Protein AF-A0A212PM06-F1 (afdb_monomer)

pLDDT: mean 81.83, std 13.82, range [41.91, 93.0]

Foldseek 3Di:
DAFQFFQPDPVSVVVLVVLCVVVVWDWDWDFPPPPDVGTTTIDGPPVCNVVSVVSVVVVVDPDDD

Nearest PDB structures (foldseek):
  3ab4-assembly1_C  TM=5.515E-01  e=7.044E-02  Corynebacterium glutamicum
  3c1m-assembly3_C  TM=6.068E-01  e=1.813E-01  Methanocaldococcus jannaschii
  2zho-assembly3_F  TM=5.557E-01  e=1.695E-01  Thermus thermophilus
  2dql-assembly1_B  TM=4.306E-01  e=4.391E-02  Nostoc sp. PCC 7120 = FACHB-418
  3ab4-assembly3_J  TM=5.850E-01  e=8.570E-01  Corynebacterium glutamicum

Sequence (65 aa):
MVFFYDPKDDADLTRVEGVLHKGGIEYFLRREPAGGPGRLQVCVAEEDVPEAHRLVETSESPGRP

Solvent-accessible surface area (backbone atoms only — not comparable to full-atom values): 3874 Å² total; per-residue (Å²): 110,39,88,71,44,75,42,89,46,72,70,49,40,54,48,52,52,52,44,31,54,74,69,71,47,70,72,45,79,46,54,50,54,85,91,57,99,35,52,52,28,39,21,26,40,72,87,46,46,69,56,51,50,50,46,53,54,50,72,72,48,86,72,80,135

Radius of gyration: 12.29 Å; Cα contacts (8 Å, |Δi|>4): 83; chains: 1; bounding box: 22×23×46 Å

Secondary structure (DSSP, 8-state):
-EEEE--SSHHHHHHHHHHHHHTT--EEEEEESTTSSPEEEEEE-TTTHHHHHHHHHHHH-----

Mean predicted aligned error: 6.45 Å

Structure (mmCIF, N/CA/C/O backbone):
data_AF-A0A212PM06-F1
#
_entry.id   AF-A0A212PM06-F1
#
loop_
_atom_site.group_PDB
_atom_site.id
_atom_site.type_symbol
_atom_site.label_atom_id
_atom_site.label_alt_id
_atom_site.label_comp_id
_atom_site.label_asym_id
_atom_site.label_entity_id
_atom_site.label_seq_id
_atom_site.pdbx_PDB_ins_code
_atom_site.Cartn_x
_atom_site.Cartn_y
_atom_site.Cartn_z
_atom_site.occupancy
_atom_site.B_iso_or_equiv
_atom_site.auth_seq_id
_atom_site.auth_comp_id
_atom_site.auth_asym_id
_atom_site.auth_atom_id
_atom_site.pdbx_PDB_model_num
ATOM 1 N N . MET A 1 1 ? -4.034 10.670 -7.429 1.00 81.88 1 MET A N 1
ATOM 2 C CA . MET A 1 1 ? -3.237 9.558 -6.876 1.00 81.88 1 MET A CA 1
ATOM 3 C C . MET A 1 1 ? -1.773 9.953 -6.907 1.00 81.88 1 MET A C 1
ATOM 5 O O . MET A 1 1 ? -1.313 10.414 -7.948 1.00 81.88 1 MET A O 1
ATOM 9 N N . VAL A 1 2 ? -1.084 9.828 -5.778 1.00 89.94 2 VAL A N 1
ATOM 10 C CA . VAL A 1 2 ? 0.319 10.211 -5.567 1.00 89.94 2 VAL A CA 1
ATOM 11 C C . VAL A 1 2 ? 1.147 8.973 -5.237 1.00 89.94 2 VAL A C 1
ATOM 13 O O . VAL A 1 2 ? 0.600 7.990 -4.737 1.00 89.94 2 VAL A O 1
ATOM 16 N N . PHE A 1 3 ? 2.446 9.008 -5.541 1.00 88.94 3 PHE A N 1
ATOM 17 C CA . PHE A 1 3 ? 3.362 7.922 -5.192 1.00 88.94 3 PHE A CA 1
ATOM 18 C C . PHE A 1 3 ? 3.371 7.710 -3.675 1.00 88.94 3 PHE A C 1
ATOM 20 O O . PHE A 1 3 ? 3.546 8.663 -2.917 1.00 88.94 3 PHE A O 1
ATOM 27 N N . PHE A 1 4 ? 3.186 6.461 -3.261 1.00 89.56 4 PHE A N 1
ATOM 28 C CA . PHE A 1 4 ? 3.121 6.057 -1.862 1.00 89.56 4 PHE A CA 1
ATOM 29 C C . PHE A 1 4 ? 4.248 5.093 -1.501 1.00 89.56 4 PHE A C 1
ATOM 31 O O . PHE A 1 4 ? 4.917 5.289 -0.490 1.00 89.56 4 PHE A O 1
ATOM 38 N N . TYR A 1 5 ? 4.475 4.063 -2.320 1.00 88.06 5 TYR A N 1
ATOM 39 C CA . TYR A 1 5 ? 5.414 2.998 -1.979 1.00 88.06 5 TYR A CA 1
ATOM 40 C C . TYR A 1 5 ? 6.067 2.374 -3.220 1.00 88.06 5 TYR A C 1
ATOM 42 O O . TYR A 1 5 ? 5.399 2.156 -4.229 1.00 88.06 5 TYR A O 1
ATOM 50 N N . ASP A 1 6 ?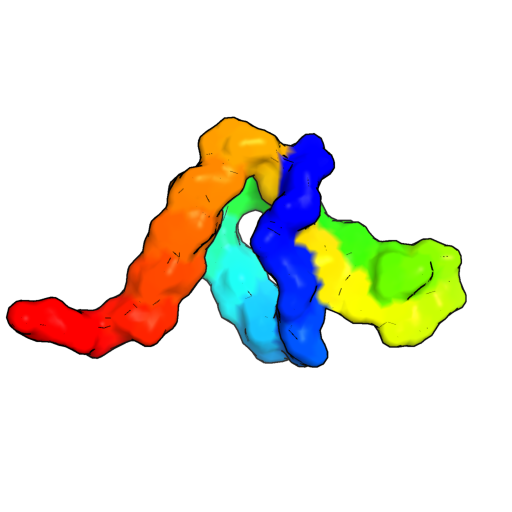 7.363 2.056 -3.141 1.00 88.00 6 ASP A N 1
ATOM 51 C CA . ASP A 1 6 ? 8.106 1.295 -4.162 1.00 88.00 6 ASP A CA 1
ATOM 52 C C . ASP A 1 6 ? 8.376 -0.121 -3.629 1.00 88.00 6 ASP A C 1
ATOM 54 O O . ASP A 1 6 ? 9.339 -0.316 -2.879 1.00 88.00 6 ASP A O 1
ATOM 58 N N . PRO A 1 7 ? 7.518 -1.108 -3.940 1.00 86.12 7 PRO A N 1
ATOM 59 C CA . PRO A 1 7 ? 7.740 -2.484 -3.535 1.00 86.12 7 PRO A CA 1
ATOM 60 C C . PRO A 1 7 ? 8.997 -3.059 -4.183 1.00 86.12 7 PRO A C 1
ATOM 62 O O . PRO A 1 7 ? 9.257 -2.904 -5.380 1.00 86.12 7 PRO A O 1
ATOM 65 N N . LYS A 1 8 ? 9.780 -3.767 -3.368 1.00 83.88 8 LYS A N 1
ATOM 66 C CA . LYS A 1 8 ? 11.062 -4.342 -3.805 1.00 83.88 8 LYS A CA 1
ATOM 67 C C . LYS A 1 8 ? 10.878 -5.609 -4.640 1.00 83.88 8 LYS A C 1
ATOM 69 O O . LYS A 1 8 ? 11.657 -5.827 -5.566 1.00 83.88 8 LYS A O 1
ATOM 74 N N . ASP A 1 9 ? 9.836 -6.384 -4.332 1.00 84.56 9 ASP A N 1
ATOM 75 C CA . ASP A 1 9 ? 9.511 -7.689 -4.916 1.00 84.56 9 ASP A CA 1
ATOM 76 C C . ASP A 1 9 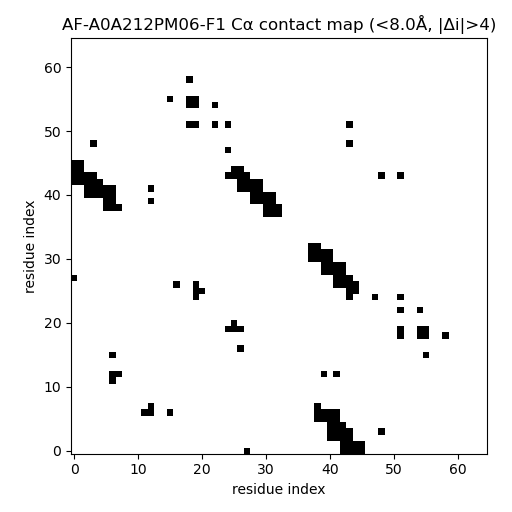? 7.988 -7.937 -4.893 1.00 84.56 9 ASP A C 1
ATOM 78 O O . ASP A 1 9 ? 7.247 -7.267 -4.169 1.00 84.56 9 ASP A O 1
ATOM 82 N N . ASP A 1 10 ? 7.505 -8.948 -5.622 1.00 85.19 10 ASP A N 1
ATOM 83 C CA . ASP A 1 10 ? 6.073 -9.295 -5.688 1.00 85.19 10 ASP A CA 1
ATOM 84 C C . ASP A 1 10 ? 5.456 -9.641 -4.319 1.00 85.19 10 ASP A C 1
ATOM 86 O O . ASP A 1 10 ? 4.278 -9.375 -4.071 1.00 85.19 10 ASP A O 1
ATOM 90 N N . ALA A 1 11 ? 6.245 -10.212 -3.402 1.00 88.00 11 ALA A N 1
ATOM 91 C CA . ALA A 1 11 ? 5.792 -10.524 -2.045 1.00 88.00 11 ALA A CA 1
ATOM 92 C C . ALA A 1 11 ? 5.515 -9.257 -1.221 1.00 88.00 11 ALA A C 1
ATOM 94 O O . ALA A 1 11 ? 4.554 -9.201 -0.452 1.00 88.00 11 ALA A O 1
ATOM 95 N N . ASP A 1 12 ? 6.353 -8.240 -1.405 1.00 86.88 12 ASP A N 1
ATOM 96 C CA . ASP A 1 12 ? 6.251 -6.947 -0.736 1.00 86.88 12 ASP A CA 1
ATOM 97 C C . ASP A 1 12 ? 5.067 -6.149 -1.293 1.00 86.88 12 ASP A C 1
ATOM 99 O O . ASP A 1 12 ? 4.238 -5.641 -0.539 1.00 86.88 12 ASP A O 1
ATOM 103 N N . LEU A 1 13 ? 4.904 -6.170 -2.620 1.00 89.00 13 LEU A N 1
ATOM 104 C CA . LEU A 1 13 ? 3.725 -5.640 -3.298 1.00 89.00 13 LEU A CA 1
ATOM 105 C C . LEU A 1 13 ? 2.439 -6.281 -2.754 1.00 89.00 13 LEU A C 1
ATOM 107 O O . LEU A 1 13 ? 1.576 -5.571 -2.246 1.00 89.00 13 LEU A O 1
ATOM 111 N N . THR A 1 14 ? 2.353 -7.615 -2.754 1.00 90.25 14 THR A N 1
ATOM 112 C CA . THR A 1 14 ? 1.172 -8.351 -2.262 1.00 90.25 14 THR A CA 1
ATOM 113 C C . THR A 1 14 ? 0.847 -7.998 -0.807 1.00 90.25 14 THR A C 1
ATOM 115 O O . THR A 1 14 ? -0.321 -7.902 -0.419 1.00 90.25 14 THR A O 1
ATOM 118 N N . ARG A 1 15 ? 1.877 -7.794 0.024 1.00 90.06 15 ARG A N 1
ATOM 119 C CA . ARG A 1 15 ? 1.702 -7.377 1.417 1.00 90.06 15 ARG A CA 1
ATOM 120 C C . ARG A 1 15 ? 1.083 -5.987 1.504 1.00 90.06 15 ARG A C 1
ATOM 122 O O . ARG A 1 15 ? 0.092 -5.828 2.215 1.00 90.06 15 ARG A O 1
ATOM 129 N N . VAL A 1 16 ? 1.654 -5.007 0.807 1.00 90.12 16 VAL A N 1
ATOM 130 C CA . VAL A 1 16 ? 1.170 -3.620 0.821 1.00 90.12 16 VAL A CA 1
ATOM 131 C C . VAL A 1 16 ? -0.249 -3.543 0.264 1.00 90.12 16 VAL A C 1
ATOM 133 O O . VAL A 1 16 ? -1.114 -2.960 0.910 1.00 90.12 16 VAL A O 1
ATOM 136 N N . GLU A 1 17 ? -0.531 -4.219 -0.850 1.00 91.88 17 GLU A N 1
ATOM 137 C CA . GLU A 1 17 ? -1.884 -4.347 -1.404 1.00 91.88 17 GLU A CA 1
ATOM 138 C C . GLU A 1 17 ? -2.871 -4.909 -0.373 1.00 91.88 17 GLU A C 1
ATOM 140 O O . GLU A 1 17 ? -3.947 -4.351 -0.163 1.00 91.88 17 GLU A O 1
ATOM 145 N N . GLY A 1 18 ? -2.492 -5.978 0.334 1.00 92.00 18 GLY A N 1
ATOM 146 C CA . GLY A 1 18 ? -3.327 -6.578 1.373 1.00 92.00 18 GLY A CA 1
ATOM 147 C C . GLY A 1 18 ? -3.582 -5.652 2.565 1.00 92.00 18 GLY A C 1
ATOM 148 O O . GLY A 1 18 ? -4.669 -5.686 3.140 1.00 92.00 18 GLY A O 1
ATOM 149 N N . VAL A 1 19 ? -2.605 -4.826 2.942 1.00 91.75 19 VAL A N 1
ATOM 150 C CA . VAL A 1 19 ? -2.741 -3.836 4.020 1.00 91.75 19 VAL A CA 1
ATOM 151 C C . VAL A 1 19 ? -3.676 -2.701 3.601 1.00 91.75 19 VAL A C 1
ATOM 153 O O . VAL A 1 19 ? -4.612 -2.393 4.338 1.00 91.75 19 VAL A O 1
ATOM 156 N N . LEU A 1 20 ? -3.474 -2.136 2.408 1.00 90.94 20 LEU A N 1
ATOM 157 C CA . LEU A 1 20 ? -4.313 -1.066 1.863 1.00 90.94 20 LEU A CA 1
ATOM 158 C C . LEU A 1 20 ? -5.752 -1.547 1.668 1.00 90.94 20 LEU A C 1
ATOM 160 O O . LEU A 1 20 ? -6.689 -0.896 2.123 1.00 90.94 20 LEU A O 1
ATOM 164 N N . HIS A 1 21 ? -5.930 -2.745 1.107 1.00 91.56 21 HIS A N 1
ATOM 165 C CA . HIS A 1 21 ? -7.252 -3.319 0.896 1.00 91.56 21 HIS A CA 1
ATOM 166 C C . HIS A 1 21 ? -7.989 -3.592 2.215 1.00 91.56 21 HIS A C 1
ATOM 168 O O . HIS A 1 21 ? -9.169 -3.265 2.335 1.00 91.56 21 HIS A O 1
ATOM 174 N N . LYS A 1 22 ? -7.303 -4.132 3.235 1.00 89.75 22 LYS A N 1
ATOM 175 C CA . LYS A 1 22 ? -7.883 -4.316 4.580 1.00 89.75 22 LYS A CA 1
ATOM 176 C C . LYS A 1 22 ? -8.230 -2.994 5.261 1.00 89.75 22 LYS A C 1
ATOM 178 O O . LYS A 1 22 ? -9.181 -2.958 6.035 1.00 89.75 22 LYS A O 1
ATOM 183 N N . GLY A 1 23 ? -7.464 -1.943 4.983 1.00 88.00 23 GLY A N 1
ATOM 184 C CA . GLY A 1 23 ? -7.736 -0.584 5.441 1.00 88.00 23 GLY A CA 1
ATOM 185 C C . GLY A 1 23 ? -8.862 0.125 4.693 1.00 88.00 23 GLY A C 1
ATOM 186 O O . GLY A 1 23 ? -9.259 1.204 5.112 1.00 88.00 23 GLY A O 1
ATOM 187 N N . GLY A 1 24 ? -9.376 -0.457 3.604 1.00 92.38 24 GLY A N 1
ATOM 188 C CA . GLY A 1 24 ? -10.366 0.192 2.743 1.00 92.38 24 GLY A CA 1
ATOM 189 C C . GLY A 1 24 ? -9.792 1.322 1.884 1.00 92.38 24 GLY A C 1
ATOM 190 O O . GLY A 1 24 ? -10.558 2.151 1.408 1.00 92.38 24 GLY A O 1
ATOM 191 N N . ILE A 1 25 ? -8.472 1.357 1.686 1.00 92.75 25 ILE A N 1
ATOM 192 C CA . ILE A 1 25 ? -7.783 2.389 0.909 1.00 92.75 25 ILE A CA 1
ATOM 193 C C . ILE A 1 25 ? -7.688 1.953 -0.550 1.00 92.75 25 ILE A C 1
ATOM 195 O O . ILE A 1 25 ? -7.177 0.871 -0.859 1.00 92.75 25 ILE A O 1
ATOM 199 N N . GLU A 1 26 ? -8.144 2.816 -1.455 1.00 91.44 26 GLU A N 1
ATOM 200 C CA . GLU A 1 26 ? -7.969 2.612 -2.889 1.00 91.44 26 GLU A CA 1
ATOM 201 C C . GLU A 1 26 ? -6.518 2.886 -3.302 1.00 91.44 26 GLU A C 1
ATOM 203 O O . GLU A 1 26 ? -5.932 3.931 -3.004 1.00 91.44 26 GLU A O 1
ATOM 208 N N . TYR A 1 27 ? -5.932 1.936 -4.027 1.00 89.75 27 TYR A N 1
ATOM 209 C CA . TYR A 1 27 ? -4.555 2.006 -4.496 1.00 89.75 27 TYR A CA 1
ATOM 210 C C . TYR A 1 27 ? -4.460 1.695 -5.989 1.00 89.75 27 TYR A C 1
ATOM 212 O O . TYR A 1 27 ? -5.325 1.050 -6.579 1.00 89.75 27 TYR A O 1
ATOM 220 N N . PHE A 1 28 ? -3.381 2.159 -6.611 1.00 90.31 28 PHE A N 1
ATOM 221 C CA . PHE A 1 28 ? -3.118 1.994 -8.030 1.00 90.31 28 PHE A CA 1
ATOM 222 C C . PHE A 1 28 ? -1.663 1.622 -8.271 1.00 90.31 28 PHE A C 1
ATOM 224 O O . PHE A 1 28 ? -0.758 2.225 -7.700 1.00 90.31 28 PHE A O 1
ATOM 231 N N . LEU A 1 29 ? -1.430 0.655 -9.154 1.00 87.94 29 LEU A N 1
ATOM 232 C CA . LEU A 1 29 ? -0.086 0.212 -9.503 1.00 87.94 29 LEU A CA 1
ATOM 233 C C . LEU A 1 29 ? 0.378 0.898 -10.784 1.00 87.94 29 LEU A C 1
ATOM 235 O O . LEU A 1 29 ? -0.221 0.743 -11.850 1.00 87.94 29 LEU A O 1
ATOM 239 N N . ARG A 1 30 ? 1.476 1.645 -10.693 1.00 84.12 30 ARG A N 1
ATOM 240 C CA . ARG A 1 30 ? 2.119 2.304 -11.828 1.00 84.12 30 ARG A CA 1
ATOM 241 C C . ARG A 1 30 ? 3.453 1.632 -12.119 1.00 84.12 30 ARG A C 1
ATOM 243 O O . ARG A 1 30 ? 4.289 1.513 -11.239 1.00 84.12 30 ARG A O 1
ATOM 250 N N . ARG A 1 31 ? 3.678 1.193 -13.355 1.00 76.94 31 ARG A N 1
ATOM 251 C CA . ARG A 1 31 ? 4.955 0.588 -13.764 1.00 76.94 31 ARG A CA 1
ATOM 252 C C . ARG A 1 31 ? 5.877 1.672 -1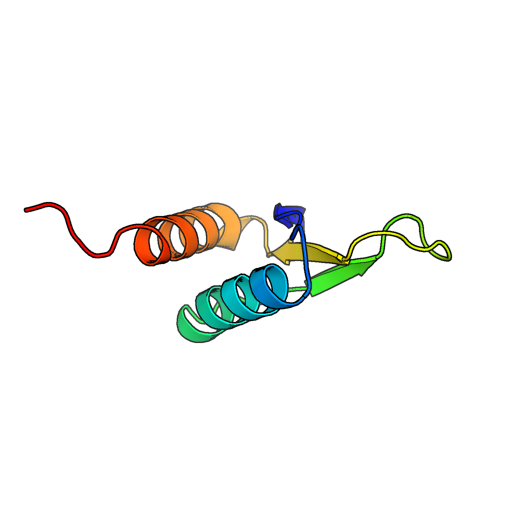4.321 1.00 76.94 31 ARG A C 1
ATOM 254 O O . ARG A 1 31 ? 5.499 2.325 -15.295 1.00 76.94 31 ARG A O 1
ATOM 261 N N . GLU A 1 32 ? 7.060 1.858 -13.733 1.00 65.88 32 GLU A N 1
ATOM 262 C CA . GLU A 1 32 ? 8.029 2.865 -14.196 1.00 65.88 32 GLU A CA 1
ATOM 263 C C . GLU A 1 32 ? 9.438 2.271 -14.411 1.00 65.88 32 GLU A C 1
ATOM 265 O O . GLU A 1 32 ? 9.967 1.631 -13.500 1.00 65.88 32 GLU A O 1
ATOM 270 N N . PRO A 1 33 ? 10.065 2.454 -15.598 1.00 59.50 33 PRO A N 1
ATOM 271 C CA . PRO A 1 33 ? 9.575 3.203 -16.759 1.00 59.50 33 PRO A CA 1
ATOM 272 C C . PRO A 1 33 ? 8.449 2.476 -17.506 1.00 59.50 33 PRO A C 1
ATOM 274 O O . PRO A 1 33 ? 8.419 1.245 -17.587 1.00 59.50 33 PRO A O 1
ATOM 277 N N . ALA A 1 34 ? 7.536 3.260 -18.084 1.00 53.47 34 ALA A N 1
ATOM 278 C CA . ALA A 1 34 ? 6.475 2.765 -18.951 1.00 53.47 34 ALA A CA 1
ATOM 279 C C . ALA A 1 34 ? 7.095 2.019 -20.150 1.00 53.47 34 ALA A C 1
ATOM 281 O O . ALA A 1 34 ? 7.592 2.639 -21.087 1.00 53.47 34 ALA A O 1
ATOM 282 N N . GLY A 1 35 ? 7.111 0.683 -20.090 1.00 53.00 35 GLY A N 1
ATOM 283 C CA . GLY A 1 35 ? 7.651 -0.187 -21.143 1.00 53.00 35 GLY A CA 1
ATOM 284 C C . GLY A 1 35 ? 9.010 -0.845 -20.860 1.00 53.00 35 GLY A C 1
ATOM 285 O O . GLY A 1 35 ? 9.527 -1.517 -21.747 1.00 53.00 35 GLY A O 1
ATOM 286 N N . GLY A 1 36 ? 9.589 -0.694 -19.662 1.00 57.22 36 GLY A N 1
ATOM 287 C CA . GLY A 1 36 ? 10.809 -1.412 -19.254 1.00 57.22 36 GLY A CA 1
ATOM 288 C C . GLY A 1 36 ? 10.558 -2.517 -18.214 1.00 57.22 36 GLY A C 1
ATOM 289 O O . GLY A 1 36 ? 9.419 -2.693 -17.776 1.00 57.22 36 GLY A O 1
ATOM 290 N N . PRO A 1 37 ? 11.610 -3.219 -17.739 1.00 58.72 37 PRO A N 1
ATOM 291 C CA . PRO A 1 37 ? 11.565 -4.103 -16.561 1.00 58.72 37 PRO A CA 1
ATOM 292 C C . PRO A 1 37 ? 11.438 -3.290 -15.254 1.00 58.72 37 PRO A C 1
ATOM 294 O O . PRO A 1 37 ? 12.098 -3.560 -14.255 1.00 58.72 37 PRO A O 1
ATOM 297 N N . GLY A 1 38 ? 10.648 -2.220 -15.306 1.00 62.84 38 GLY A N 1
ATOM 298 C CA . GLY A 1 38 ? 10.430 -1.278 -14.229 1.00 62.84 38 GLY A CA 1
ATOM 299 C C . GLY A 1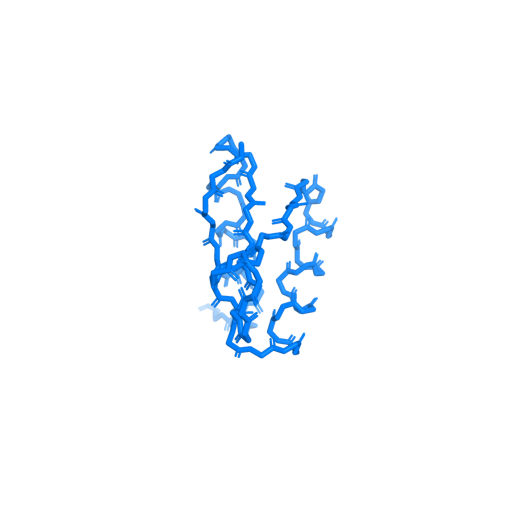 38 ? 9.628 -1.898 -13.099 1.00 62.84 38 GLY A C 1
ATOM 300 O O . GLY A 1 38 ? 8.723 -2.707 -13.336 1.00 62.84 38 GLY A O 1
ATOM 301 N N . ARG A 1 39 ? 9.958 -1.500 -11.872 1.00 69.19 39 ARG A N 1
ATOM 302 C CA . ARG A 1 39 ? 9.236 -1.929 -10.676 1.00 69.19 39 ARG A CA 1
ATOM 303 C C . ARG A 1 39 ? 7.827 -1.343 -10.692 1.00 69.19 39 ARG A C 1
ATOM 305 O O . ARG A 1 39 ? 7.572 -0.291 -11.286 1.00 69.19 39 ARG A O 1
ATOM 312 N N . LEU A 1 40 ? 6.895 -2.085 -10.106 1.00 83.81 40 LEU A N 1
ATOM 313 C CA . LEU A 1 40 ? 5.558 -1.572 -9.845 1.00 83.81 40 LEU A CA 1
ATOM 314 C C . LEU A 1 40 ? 5.673 -0.609 -8.672 1.00 83.81 40 LEU A C 1
ATOM 316 O O . LEU A 1 40 ? 6.319 -0.935 -7.694 1.00 83.81 40 LEU A O 1
ATOM 320 N N . GLN A 1 41 ? 5.063 0.556 -8.786 1.00 86.94 41 GLN A N 1
ATOM 321 C CA . GLN A 1 41 ? 4.965 1.556 -7.738 1.00 86.94 41 GLN A CA 1
ATOM 322 C C . GLN A 1 41 ? 3.515 1.624 -7.288 1.00 86.94 41 GLN A C 1
ATOM 324 O O . GLN A 1 41 ? 2.606 1.646 -8.120 1.00 86.94 41 GLN A O 1
ATOM 329 N N . VAL A 1 42 ? 3.296 1.668 -5.983 1.00 90.06 42 VAL A N 1
ATOM 330 C CA . VAL A 1 42 ? 1.975 1.827 -5.388 1.00 90.06 42 VAL A CA 1
ATOM 331 C C . VAL A 1 42 ? 1.697 3.314 -5.239 1.00 90.06 42 VAL A C 1
ATOM 333 O O . VAL A 1 42 ? 2.466 4.049 -4.617 1.00 90.06 42 VAL A O 1
ATOM 336 N N . CYS A 1 43 ? 0.580 3.752 -5.801 1.00 91.56 43 CYS A N 1
ATOM 337 C CA . CYS A 1 43 ? 0.048 5.096 -5.666 1.00 91.56 43 CYS A CA 1
ATOM 338 C C . CYS A 1 43 ? -1.292 5.040 -4.928 1.00 91.56 43 CYS A C 1
ATOM 340 O O . CYS A 1 43 ? -2.108 4.174 -5.223 1.00 91.56 43 CYS A O 1
ATOM 342 N N . VAL A 1 44 ? -1.557 5.981 -4.026 1.00 92.19 44 VAL A N 1
ATOM 343 C CA . VAL A 1 44 ? -2.847 6.100 -3.310 1.00 92.19 44 VAL A CA 1
ATOM 344 C C . VAL A 1 44 ? -3.417 7.508 -3.486 1.00 92.19 44 VAL A C 1
ATOM 346 O O . VAL A 1 44 ? -2.766 8.372 -4.086 1.00 92.19 44 VAL A O 1
ATOM 349 N N . ALA A 1 45 ? -4.650 7.766 -3.052 1.00 93.00 45 ALA A N 1
ATOM 350 C CA . ALA A 1 45 ? -5.159 9.136 -3.010 1.00 93.00 45 ALA A CA 1
ATOM 351 C C . ALA A 1 45 ? -4.350 9.970 -2.002 1.00 93.00 45 ALA A C 1
ATOM 353 O O . ALA A 1 45 ? -3.916 9.456 -0.980 1.00 93.00 45 ALA A O 1
ATOM 354 N N . GLU A 1 46 ? -4.118 11.254 -2.291 1.00 92.75 46 GLU A N 1
ATOM 355 C CA . GLU A 1 46 ? -3.316 12.121 -1.410 1.00 92.75 46 GLU A CA 1
ATOM 356 C C . GLU A 1 46 ? -3.902 12.202 0.011 1.00 92.75 46 GLU A C 1
ATOM 358 O O . GLU A 1 46 ? -3.156 12.220 0.987 1.00 92.75 46 GLU A O 1
ATOM 363 N N . GLU A 1 47 ? -5.232 12.163 0.121 1.00 92.50 47 GLU A N 1
ATOM 364 C CA . GLU A 1 47 ? -5.968 12.128 1.390 1.00 92.50 47 GLU A CA 1
ATOM 365 C C . GLU A 1 47 ? -5.736 10.844 2.202 1.00 92.50 47 GLU A C 1
ATOM 367 O O . GLU A 1 47 ? -5.709 10.896 3.431 1.00 92.50 47 GLU A O 1
ATOM 372 N N . ASP A 1 48 ? -5.492 9.721 1.524 1.00 92.56 48 ASP A N 1
ATOM 373 C CA . ASP A 1 48 ? -5.294 8.411 2.144 1.00 92.56 48 ASP A CA 1
ATOM 374 C C . ASP A 1 48 ? -3.829 8.120 2.478 1.00 92.56 48 ASP A C 1
ATOM 376 O O . ASP A 1 48 ? -3.556 7.223 3.271 1.00 92.56 48 ASP A O 1
ATOM 380 N N . VAL A 1 49 ? -2.871 8.875 1.923 1.00 90.19 49 VAL A N 1
ATOM 381 C CA . VAL A 1 49 ? -1.430 8.734 2.218 1.00 90.19 49 VAL A CA 1
ATOM 382 C C . VAL A 1 49 ? -1.133 8.593 3.716 1.00 90.19 49 VAL A C 1
ATOM 384 O O . VAL A 1 49 ? -0.430 7.644 4.073 1.00 90.19 49 VAL A O 1
ATOM 387 N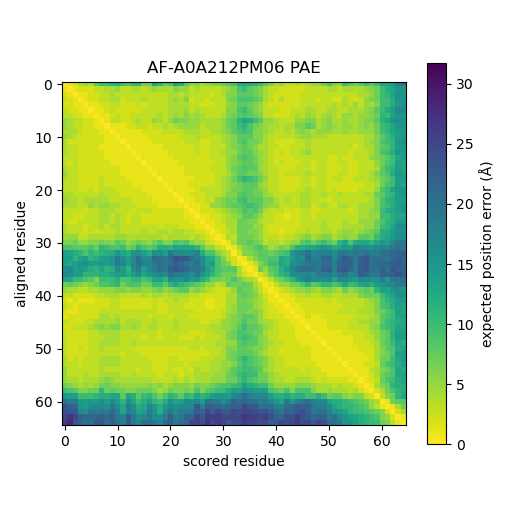 N . PRO A 1 50 ? -1.622 9.475 4.614 1.00 90.94 50 PRO A N 1
ATOM 388 C CA . PRO A 1 50 ? -1.328 9.353 6.040 1.00 90.94 50 PRO A CA 1
ATOM 389 C C . PRO A 1 50 ? -1.888 8.069 6.666 1.00 90.94 50 PRO A C 1
ATOM 391 O O . PRO A 1 50 ? -1.236 7.490 7.535 1.00 90.94 50 PRO A O 1
ATOM 394 N N . GLU A 1 51 ? -3.061 7.604 6.236 1.00 90.75 51 GL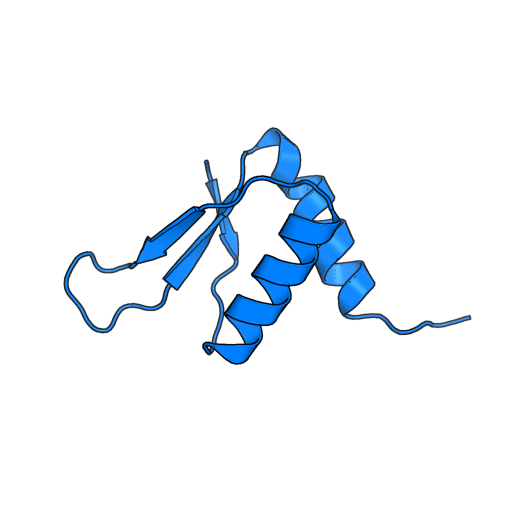U A N 1
ATOM 395 C CA . GLU A 1 51 ? -3.661 6.379 6.774 1.00 90.75 51 GLU A CA 1
ATOM 396 C C . GLU A 1 51 ? -2.986 5.126 6.205 1.00 90.75 51 GLU A C 1
ATOM 398 O O . GLU A 1 51 ? -2.656 4.196 6.941 1.00 90.75 51 GLU A O 1
ATOM 403 N N . ALA A 1 52 ? -2.668 5.140 4.913 1.00 90.5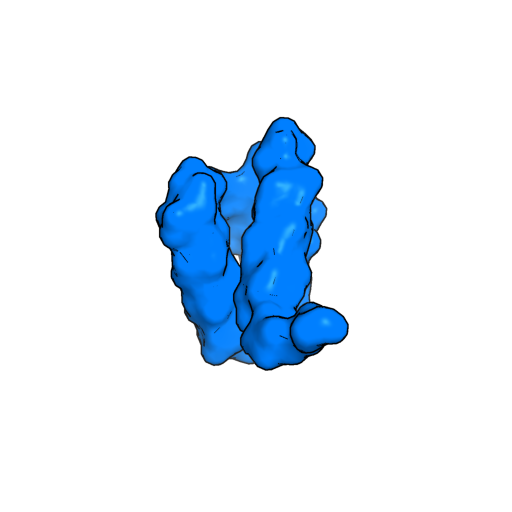0 52 ALA A N 1
ATOM 404 C CA . 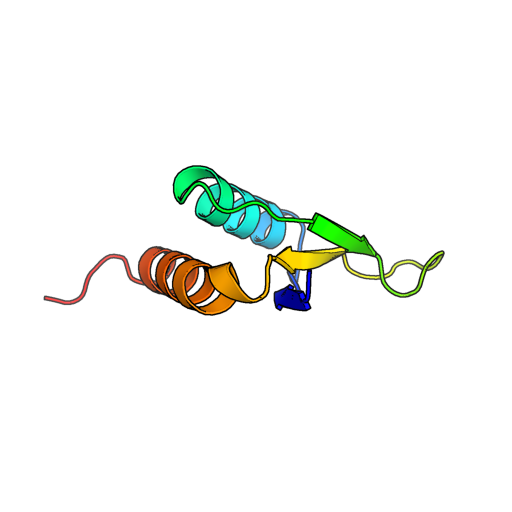ALA A 1 52 ? -1.886 4.114 4.240 1.00 90.50 52 ALA A CA 1
ATOM 405 C C . ALA A 1 52 ? -0.533 3.907 4.935 1.00 90.50 52 ALA A C 1
ATOM 407 O O . ALA A 1 52 ? -0.148 2.771 5.221 1.00 90.50 52 ALA A O 1
ATOM 408 N N . HIS A 1 53 ? 0.154 5.002 5.280 1.00 89.50 53 HIS A N 1
ATOM 409 C CA . HIS A 1 53 ? 1.415 4.962 6.020 1.00 89.50 53 HIS A CA 1
ATOM 410 C C . HIS A 1 53 ? 1.248 4.285 7.382 1.00 89.50 53 HIS A C 1
ATOM 412 O O . HIS A 1 53 ? 1.968 3.339 7.702 1.00 89.50 53 HIS A O 1
ATOM 418 N N . ARG A 1 54 ? 0.238 4.705 8.155 1.00 90.00 54 ARG A N 1
ATOM 419 C CA . ARG A 1 54 ? -0.060 4.127 9.473 1.00 90.00 54 ARG A CA 1
ATOM 420 C C . ARG A 1 54 ? -0.366 2.641 9.405 1.00 90.00 54 ARG A C 1
ATOM 422 O O . ARG A 1 54 ? 0.097 1.891 10.261 1.00 90.00 54 ARG A O 1
ATOM 429 N N . LEU A 1 55 ? -1.144 2.206 8.419 1.00 89.00 55 LEU A N 1
ATOM 430 C CA . LEU A 1 55 ? -1.505 0.802 8.255 1.00 89.00 55 LEU A CA 1
ATOM 431 C C . LEU A 1 55 ? -0.286 -0.052 7.902 1.00 89.00 55 LEU A C 1
ATOM 433 O O . LEU A 1 55 ? -0.104 -1.123 8.484 1.00 89.00 55 LEU A O 1
ATOM 437 N N . VAL A 1 56 ? 0.568 0.426 6.993 1.00 86.94 56 VAL A N 1
ATOM 438 C CA . VAL A 1 56 ? 1.810 -0.267 6.625 1.00 86.94 56 VAL A CA 1
ATOM 439 C C . VAL A 1 56 ? 2.759 -0.338 7.824 1.00 86.94 56 VAL A C 1
ATOM 441 O O . VAL A 1 56 ? 3.205 -1.436 8.158 1.00 86.94 56 VAL A O 1
ATOM 444 N N . GLU A 1 57 ? 2.976 0.764 8.547 1.00 87.00 57 GLU A N 1
ATOM 445 C CA . GLU A 1 57 ? 3.800 0.801 9.770 1.00 87.00 57 GLU A CA 1
ATOM 446 C C . GLU A 1 57 ? 3.242 -0.093 10.892 1.00 87.00 57 GLU A C 1
ATOM 448 O O . GLU A 1 57 ? 3.989 -0.809 11.564 1.00 87.00 57 GLU A O 1
ATOM 453 N N . THR A 1 58 ? 1.918 -0.126 11.065 1.00 83.38 58 THR A N 1
ATOM 454 C CA . THR A 1 58 ? 1.254 -1.013 12.035 1.00 83.38 58 THR A CA 1
ATOM 455 C C . THR A 1 58 ? 1.411 -2.479 11.638 1.00 83.38 58 THR A C 1
ATOM 457 O O . THR A 1 58 ? 1.624 -3.334 12.495 1.00 83.38 58 THR A O 1
ATOM 460 N N . SER A 1 59 ? 1.361 -2.790 10.340 1.00 73.81 59 SER A N 1
ATOM 461 C CA . SER A 1 59 ? 1.578 -4.150 9.838 1.00 73.81 59 SER A CA 1
ATOM 462 C C . SER A 1 59 ? 3.022 -4.638 10.018 1.00 73.81 59 SER A C 1
ATOM 464 O O . SER A 1 59 ? 3.262 -5.844 10.018 1.00 73.81 59 SER A O 1
ATOM 466 N N . GLU A 1 60 ? 3.988 -3.722 10.139 1.00 63.75 60 GLU A N 1
ATOM 467 C CA . GLU A 1 60 ? 5.412 -4.003 10.387 1.00 63.75 60 GLU A CA 1
ATOM 468 C C . GLU A 1 60 ? 5.721 -4.230 11.871 1.00 63.75 60 GLU A C 1
ATOM 470 O O . GLU A 1 60 ? 6.741 -4.832 12.204 1.00 63.75 60 GLU A O 1
ATOM 475 N N . SER A 1 61 ? 4.830 -3.804 12.768 1.00 44.34 61 SER A N 1
ATOM 476 C CA . SER A 1 61 ? 5.018 -3.914 14.212 1.00 44.34 61 SER A CA 1
ATOM 477 C C . SER A 1 61 ? 4.078 -4.967 14.809 1.00 44.34 61 SER A C 1
ATOM 479 O O . SER A 1 61 ? 2.994 -4.617 15.282 1.00 44.34 61 SER A O 1
ATOM 481 N N . PRO A 1 62 ? 4.459 -6.260 14.878 1.00 52.56 62 PRO A N 1
ATOM 482 C CA . PRO A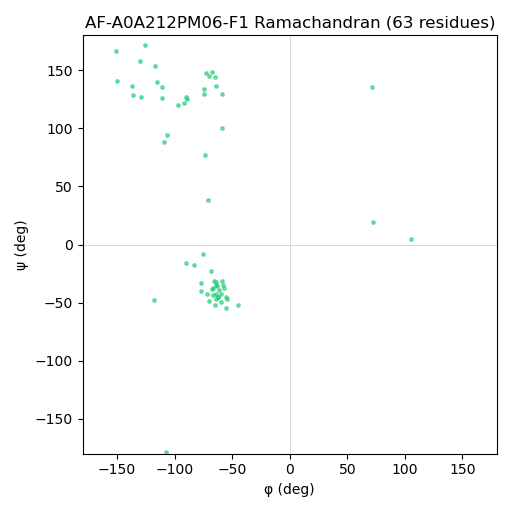 1 62 ? 3.784 -7.202 15.756 1.00 52.56 62 PRO A CA 1
ATOM 483 C C . PRO A 1 62 ? 4.207 -6.890 17.196 1.00 52.56 62 PRO A C 1
ATOM 485 O O . PRO A 1 62 ? 5.050 -7.564 17.774 1.00 52.56 62 PRO A O 1
ATOM 488 N N . GLY A 1 63 ? 3.626 -5.832 17.758 1.00 61.69 63 GLY A N 1
ATOM 489 C CA . GLY A 1 63 ? 3.768 -5.452 19.154 1.00 61.69 63 GLY A CA 1
ATOM 490 C C . GLY A 1 63 ? 5.137 -4.894 19.548 1.00 61.69 63 GLY A C 1
ATOM 491 O O . GLY A 1 63 ? 6.195 -5.485 19.339 1.00 61.69 63 GLY A O 1
ATOM 492 N N . ARG A 1 64 ? 5.103 -3.807 20.311 1.00 41.91 64 ARG A N 1
ATOM 493 C CA . ARG A 1 64 ? 5.946 -3.763 21.500 1.00 41.91 64 ARG A CA 1
ATOM 494 C C . ARG A 1 64 ? 5.121 -3.191 22.659 1.00 41.91 64 ARG A C 1
ATOM 496 O O . ARG A 1 64 ? 4.437 -2.196 22.428 1.00 41.91 64 ARG A O 1
ATOM 503 N N . PRO A 1 65 ? 5.097 -3.887 23.811 1.00 55.78 65 PRO A N 1
ATOM 504 C CA . PRO A 1 65 ? 4.289 -3.536 24.980 1.00 55.78 65 PRO A CA 1
ATOM 505 C C . PRO A 1 65 ? 4.686 -2.205 25.618 1.00 55.78 65 PRO A C 1
ATOM 507 O O . PRO A 1 65 ? 5.846 -1.774 25.417 1.00 55.78 65 PRO A O 1
#